Protein AF-A0A4P5X311-F1 (afdb_monomer)

Nearest PDB structures (foldseek):
  5los-assembly1_A  TM=7.181E-01  e=8.277E+00  Serendipita indica DSM 11827
  3zo6-assembly1_C  TM=4.463E-01  e=3.516E+00  Alkalihalophilus pseudofirmus OF4
  6ixe-assembly1_A  TM=3.997E-01  e=9.278E+00  Homo sapiens

Radius of gyration: 15.21 Å; Cα contacts (8 Å, |Δi|>4): 68; chains: 1; bounding box: 35×13×46 Å

Foldseek 3Di:
DDLVVLQVLLVVLQVLLVVLLVVLVVLCVPCCVPDVPCSNVVSVVSNVCNVVSNVSSVVSNDDDD

Structure (mmCIF, N/CA/C/O backbone):
data_AF-A0A4P5X311-F1
#
_entry.id   AF-A0A4P5X311-F1
#
loop_
_atom_site.group_PDB
_atom_site.id
_atom_site.type_symbol
_atom_site.label_atom_id
_atom_site.label_alt_id
_atom_site.label_comp_id
_atom_site.label_asym_id
_atom_site.label_entity_id
_atom_site.label_seq_id
_atom_site.pdbx_PDB_ins_code
_atom_site.Cartn_x
_atom_site.Cartn_y
_atom_site.Cartn_z
_atom_site.occupancy
_atom_site.B_iso_or_equiv
_atom_site.auth_seq_id
_atom_site.auth_comp_id
_atom_site.auth_asym_id
_atom_site.auth_atom_id
_atom_site.pdbx_PDB_model_num
ATOM 1 N N . MET A 1 1 ? -21.767 7.654 12.487 1.00 63.78 1 MET A N 1
ATOM 2 C CA . MET A 1 1 ? -21.570 6.370 11.769 1.00 63.78 1 MET A CA 1
ATOM 3 C C . MET A 1 1 ? -21.830 5.241 12.747 1.00 63.78 1 MET A C 1
ATOM 5 O O . MET A 1 1 ? -21.498 5.411 13.911 1.00 63.78 1 MET A O 1
ATOM 9 N N . SER A 1 2 ? -22.443 4.134 12.320 1.00 83.56 2 SER A N 1
ATOM 10 C CA . SER A 1 2 ? -22.675 3.008 13.234 1.00 83.56 2 SER A CA 1
ATOM 11 C C . SER A 1 2 ? -21.337 2.364 13.658 1.00 83.56 2 SER A C 1
ATOM 13 O O . SER A 1 2 ? -20.405 2.336 12.842 1.00 83.56 2 SER A O 1
ATOM 15 N N . PRO A 1 3 ? -21.222 1.807 14.881 1.00 83.06 3 PRO A N 1
ATOM 16 C CA . PRO A 1 3 ? -20.013 1.105 15.328 1.00 83.06 3 PRO A CA 1
ATOM 17 C C . PRO A 1 3 ? -19.621 -0.062 14.409 1.00 83.06 3 PRO A C 1
ATOM 19 O O . PRO A 1 3 ? -18.439 -0.342 14.205 1.00 83.06 3 PRO A O 1
ATOM 22 N N . ALA A 1 4 ? -20.617 -0.717 13.800 1.00 86.69 4 ALA A N 1
ATOM 23 C CA . ALA A 1 4 ? -20.411 -1.782 12.824 1.00 86.69 4 ALA A CA 1
ATOM 24 C C . ALA A 1 4 ? -19.730 -1.259 11.550 1.00 86.69 4 ALA A C 1
ATOM 26 O O . ALA A 1 4 ? -18.745 -1.840 11.096 1.00 86.69 4 ALA A O 1
ATOM 27 N N . THR A 1 5 ? -20.191 -0.123 11.016 1.00 89.31 5 THR A N 1
ATOM 28 C CA . THR A 1 5 ? -19.577 0.523 9.846 1.00 89.31 5 THR A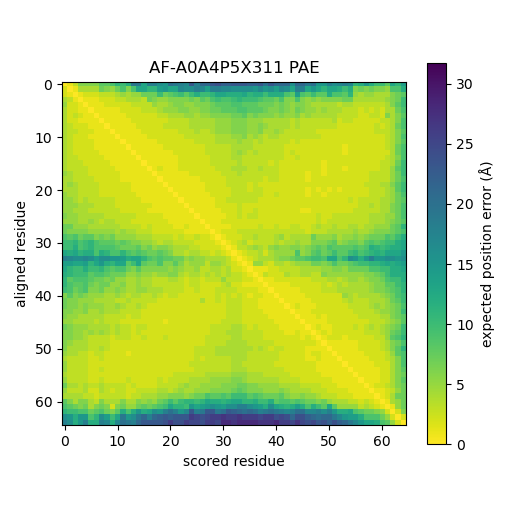 CA 1
ATOM 29 C C . THR A 1 5 ? -18.122 0.901 10.121 1.00 89.31 5 THR A C 1
ATOM 31 O O . THR A 1 5 ? -17.262 0.645 9.285 1.00 89.31 5 THR A O 1
ATOM 34 N N . GLN A 1 6 ? -17.826 1.458 11.300 1.00 88.94 6 GLN A N 1
ATOM 35 C CA . GLN A 1 6 ? -16.462 1.830 11.693 1.00 88.94 6 GLN A CA 1
ATOM 36 C C . GLN A 1 6 ? -15.532 0.614 11.798 1.00 88.94 6 GLN A C 1
ATOM 38 O O . GLN A 1 6 ? -14.408 0.662 11.305 1.00 88.94 6 GLN A O 1
ATOM 43 N N . ARG A 1 7 ? -16.013 -0.504 12.359 1.00 90.06 7 ARG A N 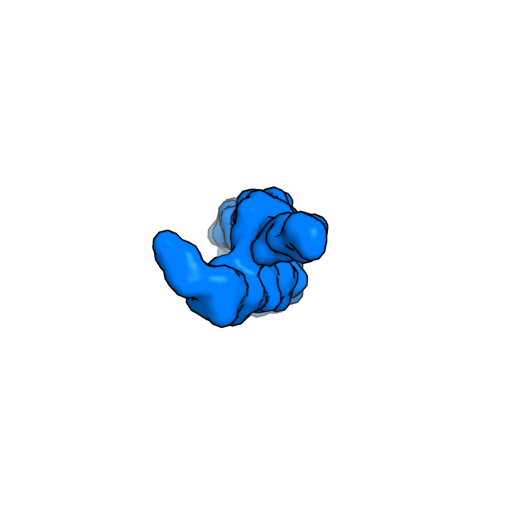1
ATOM 44 C CA . ARG A 1 7 ? -15.249 -1.760 12.419 1.00 90.06 7 ARG A CA 1
ATOM 45 C C . ARG A 1 7 ? -14.934 -2.315 11.029 1.00 90.06 7 ARG A C 1
ATOM 47 O O . ARG A 1 7 ? -13.797 -2.711 10.789 1.00 90.06 7 ARG A O 1
ATOM 54 N N . VAL A 1 8 ? -15.912 -2.328 10.122 1.00 93.12 8 VAL A N 1
ATOM 55 C CA . VAL A 1 8 ? -15.701 -2.786 8.737 1.00 93.12 8 VAL A CA 1
ATOM 56 C C . VAL A 1 8 ? -14.662 -1.909 8.042 1.00 93.12 8 VAL A C 1
ATOM 58 O O . VAL A 1 8 ? -13.697 -2.429 7.490 1.00 93.12 8 VAL A O 1
ATOM 61 N N . LEU A 1 9 ? -14.807 -0.586 8.135 1.00 92.50 9 LEU A N 1
ATOM 62 C CA . LEU A 1 9 ? -13.861 0.359 7.544 1.00 92.50 9 LEU A CA 1
ATOM 63 C C . LEU A 1 9 ? -12.452 0.224 8.142 1.00 92.50 9 LEU A C 1
ATOM 65 O O . LEU A 1 9 ? -11.477 0.215 7.400 1.00 92.50 9 LEU A O 1
ATOM 69 N N . SER A 1 10 ? -12.344 0.063 9.464 1.00 91.88 10 SER A N 1
ATOM 70 C CA . SER A 1 10 ? -11.074 -0.166 10.160 1.00 91.88 10 SER A CA 1
ATOM 71 C C . SER A 1 10 ? -10.354 -1.402 9.612 1.00 91.88 10 SER A C 1
ATOM 73 O O . SER A 1 10 ? -9.188 -1.309 9.228 1.00 91.88 10 SER A O 1
ATOM 75 N N . ASN A 1 11 ? -11.061 -2.527 9.473 1.00 92.81 11 ASN A N 1
ATOM 76 C CA . ASN A 1 11 ? -10.497 -3.758 8.918 1.00 92.81 11 ASN A CA 1
ATOM 77 C C . ASN A 1 11 ? -10.089 -3.603 7.445 1.00 92.81 11 ASN A C 1
ATOM 79 O O . ASN A 1 11 ? -9.018 -4.069 7.060 1.00 92.81 11 ASN A O 1
ATOM 83 N N . ILE A 1 12 ? -10.911 -2.929 6.631 1.00 95.81 12 ILE A N 1
ATOM 84 C CA . ILE A 1 12 ? -10.588 -2.650 5.224 1.00 95.81 12 ILE A CA 1
ATOM 85 C C . ILE A 1 12 ? -9.310 -1.818 5.134 1.00 95.81 12 ILE A C 1
ATOM 87 O O . ILE A 1 12 ? -8.403 -2.194 4.401 1.00 95.81 12 ILE A O 1
ATOM 91 N N . CYS A 1 13 ? -9.203 -0.729 5.898 1.00 95.19 13 CYS A N 1
ATOM 92 C CA . CYS A 1 13 ? -8.003 0.102 5.927 1.00 95.19 13 CYS A CA 1
ATOM 93 C C . CYS A 1 13 ? -6.778 -0.692 6.403 1.00 95.19 13 CYS A C 1
ATOM 95 O O . CYS A 1 13 ? -5.700 -0.554 5.837 1.00 95.19 13 CYS A O 1
ATOM 97 N N . PHE A 1 14 ? -6.929 -1.573 7.391 1.00 94.88 14 PHE A N 1
ATOM 98 C CA . PHE A 1 14 ? -5.820 -2.404 7.854 1.00 94.88 14 PHE A CA 1
ATOM 99 C C . PHE A 1 14 ? -5.288 -3.313 6.737 1.00 94.88 14 PHE A C 1
ATOM 101 O O . PHE A 1 14 ? -4.096 -3.290 6.435 1.00 94.88 14 PHE A O 1
ATOM 108 N N . VAL A 1 15 ? -6.178 -4.054 6.070 1.00 96.88 15 VAL A N 1
ATOM 109 C CA . VAL A 1 15 ? -5.811 -4.936 4.949 1.00 96.88 15 VAL A CA 1
ATOM 110 C C . VAL A 1 15 ? -5.275 -4.130 3.765 1.00 96.88 15 VAL A C 1
ATOM 112 O O . VAL A 1 15 ? -4.258 -4.507 3.186 1.00 96.88 15 VAL A O 1
ATOM 115 N N . ALA A 1 16 ? -5.898 -2.996 3.440 1.00 95.75 16 ALA A N 1
ATOM 116 C CA . ALA A 1 16 ? -5.457 -2.104 2.371 1.00 95.75 16 ALA A CA 1
ATOM 117 C C . ALA A 1 16 ? -4.014 -1.625 2.582 1.00 95.75 16 ALA A C 1
ATOM 119 O O . ALA A 1 16 ? -3.267 -1.534 1.612 1.00 95.75 16 ALA A O 1
ATOM 120 N N . GLY A 1 17 ? -3.587 -1.401 3.831 1.00 95.88 17 GLY A N 1
ATOM 121 C CA . GLY A 1 17 ? -2.198 -1.073 4.156 1.00 95.88 17 GLY A CA 1
ATOM 122 C C . GLY A 1 17 ? -1.208 -2.148 3.697 1.00 95.88 17 GLY A C 1
ATOM 123 O O . GLY A 1 17 ? -0.242 -1.838 3.001 1.00 95.88 17 GLY A O 1
ATOM 124 N N . PHE A 1 18 ? -1.477 -3.419 4.0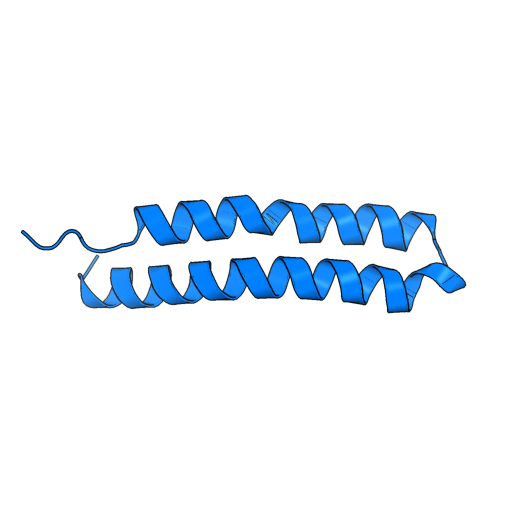09 1.00 96.44 18 PHE A N 1
ATOM 125 C CA . PHE A 1 18 ? -0.637 -4.539 3.560 1.00 96.44 18 PHE A CA 1
ATOM 126 C C . PHE A 1 18 ? -0.706 -4.758 2.049 1.00 96.44 18 PHE A C 1
ATOM 128 O O . PHE A 1 18 ? 0.321 -5.011 1.418 1.00 96.44 18 PHE A O 1
ATOM 135 N N . VAL A 1 19 ? -1.895 -4.615 1.458 1.00 97.56 19 VAL A N 1
ATOM 136 C CA . VAL A 1 19 ? -2.075 -4.693 0.002 1.00 97.56 19 VAL A CA 1
ATOM 137 C C . VAL A 1 19 ? -1.256 -3.610 -0.699 1.00 97.56 19 VAL A C 1
ATOM 139 O O . VAL A 1 19 ? -0.623 -3.902 -1.707 1.00 97.56 19 VAL A O 1
ATOM 142 N N . SER A 1 20 ? -1.187 -2.398 -0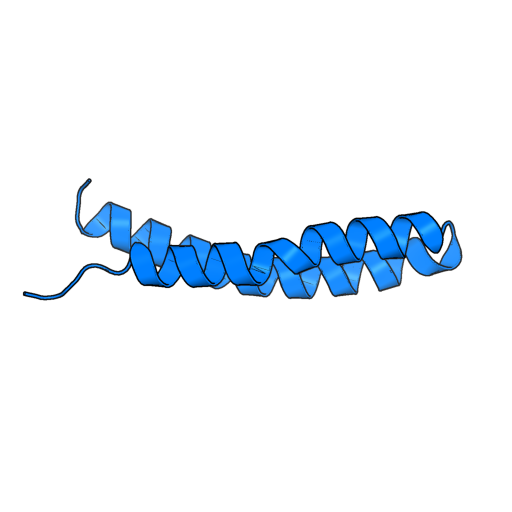.145 1.00 96.81 20 SER A N 1
ATOM 143 C CA . SER A 1 20 ? -0.373 -1.300 -0.680 1.00 96.81 20 SER A CA 1
ATOM 144 C C . SER A 1 20 ? 1.116 -1.655 -0.741 1.00 96.81 20 SER A C 1
ATOM 146 O O . SER A 1 20 ? 1.779 -1.393 -1.744 1.00 96.81 20 SER A O 1
ATOM 148 N N . ILE A 1 21 ? 1.638 -2.299 0.309 1.00 96.44 21 ILE A N 1
ATOM 149 C CA . ILE A 1 21 ? 3.035 -2.758 0.365 1.00 96.44 21 ILE A CA 1
ATOM 150 C C . ILE A 1 21 ? 3.276 -3.838 -0.695 1.00 96.44 21 ILE A C 1
ATOM 152 O O . ILE A 1 21 ? 4.216 -3.738 -1.482 1.00 96.44 21 ILE A O 1
ATOM 156 N N . ALA A 1 22 ? 2.410 -4.853 -0.749 1.00 97.19 22 ALA A N 1
ATOM 157 C CA . ALA A 1 22 ? 2.531 -5.936 -1.721 1.00 97.19 22 ALA A CA 1
ATOM 158 C C . ALA A 1 22 ? 2.435 -5.421 -3.167 1.00 97.19 22 ALA A C 1
ATOM 160 O O . ALA A 1 22 ? 3.229 -5.818 -4.020 1.00 97.19 22 ALA A O 1
ATOM 161 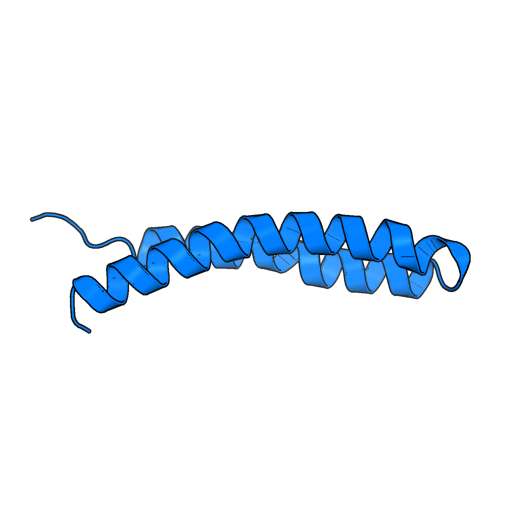N N . ALA A 1 23 ? 1.514 -4.492 -3.432 1.00 95.44 23 ALA A N 1
ATOM 162 C CA . ALA A 1 23 ? 1.346 -3.861 -4.734 1.00 95.44 23 ALA A CA 1
ATOM 163 C C . ALA A 1 23 ? 2.585 -3.052 -5.144 1.00 95.44 23 ALA A C 1
ATOM 165 O O . ALA A 1 23 ? 3.011 -3.150 -6.291 1.00 95.44 23 ALA A O 1
ATOM 166 N N . SER A 1 24 ? 3.212 -2.318 -4.218 1.00 95.75 24 SER A N 1
ATOM 167 C CA . SER A 1 24 ? 4.466 -1.594 -4.475 1.00 95.75 24 SER A CA 1
ATOM 168 C C . SER A 1 24 ? 5.590 -2.533 -4.945 1.00 95.75 24 SER A C 1
ATOM 170 O O . SER A 1 24 ? 6.236 -2.283 -5.965 1.00 95.75 24 SER A O 1
ATOM 172 N N . ILE A 1 25 ? 5.759 -3.675 -4.267 1.00 94.94 25 ILE A N 1
ATOM 173 C CA . ILE A 1 25 ? 6.754 -4.700 -4.632 1.00 94.94 25 ILE A CA 1
ATOM 174 C C . ILE A 1 25 ? 6.410 -5.355 -5.977 1.00 94.94 25 ILE A C 1
ATOM 176 O O . ILE A 1 25 ? 7.303 -5.652 -6.778 1.00 94.94 25 ILE A O 1
ATOM 180 N N . ALA A 1 26 ? 5.122 -5.592 -6.232 1.00 95.19 26 ALA A N 1
ATOM 181 C CA . ALA A 1 26 ? 4.655 -6.146 -7.495 1.00 95.19 26 ALA A CA 1
ATOM 182 C C . ALA A 1 26 ? 4.967 -5.195 -8.660 1.00 95.19 26 ALA A C 1
ATOM 184 O O . ALA A 1 26 ? 5.564 -5.629 -9.643 1.00 95.19 26 ALA A O 1
ATOM 185 N N . ILE A 1 27 ? 4.652 -3.902 -8.527 1.00 93.62 27 ILE A N 1
ATOM 186 C CA . ILE A 1 27 ? 4.928 -2.870 -9.542 1.00 93.62 27 ILE A CA 1
ATOM 187 C C . ILE A 1 27 ? 6.408 -2.863 -9.923 1.00 93.62 27 ILE A C 1
ATOM 189 O O . ILE A 1 27 ? 6.735 -2.920 -11.107 1.00 93.62 27 ILE A O 1
ATOM 193 N N . TRP A 1 28 ? 7.302 -2.864 -8.934 1.00 90.88 28 TRP A N 1
ATOM 194 C CA . TRP A 1 28 ? 8.734 -2.950 -9.200 1.00 90.88 28 TRP A CA 1
ATOM 195 C C . TRP A 1 28 ? 9.085 -4.194 -10.022 1.00 90.88 28 TRP A C 1
ATOM 197 O O . TRP A 1 28 ? 9.773 -4.101 -11.034 1.00 90.88 28 TRP A O 1
ATOM 207 N N . ASN A 1 29 ? 8.589 -5.370 -9.634 1.00 92.69 29 ASN A N 1
ATOM 208 C CA . ASN A 1 29 ? 8.926 -6.606 -10.337 1.00 92.69 29 ASN A CA 1
ATOM 209 C C . ASN A 1 29 ? 8.367 -6.687 -11.760 1.00 92.69 29 ASN A C 1
ATOM 211 O O . ASN A 1 29 ? 9.044 -7.259 -12.612 1.00 92.69 29 ASN A O 1
ATOM 215 N N . PHE A 1 30 ? 7.189 -6.117 -12.020 1.00 91.06 30 PHE A N 1
ATOM 216 C CA . PHE A 1 30 ? 6.576 -6.133 -13.348 1.00 91.06 30 PHE A CA 1
ATOM 217 C C . PHE A 1 30 ? 7.200 -5.119 -14.308 1.00 91.06 30 PHE A C 1
ATOM 219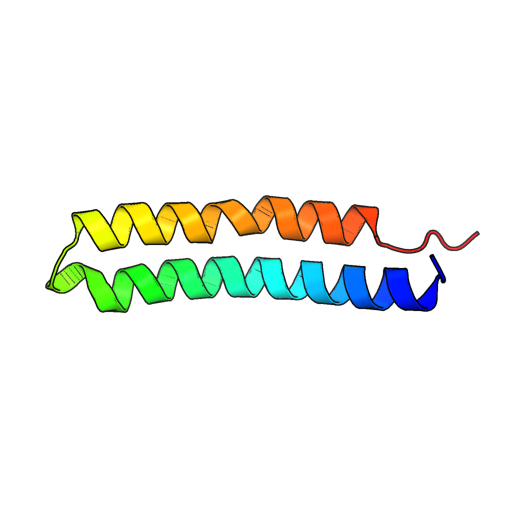 O O . PHE A 1 30 ? 7.418 -5.450 -15.469 1.00 91.06 30 PHE A O 1
ATOM 226 N N . TYR A 1 31 ? 7.507 -3.907 -13.839 1.00 88.75 31 TYR A N 1
ATOM 227 C CA . TYR A 1 31 ? 7.854 -2.794 -14.729 1.00 88.75 31 TYR A CA 1
ATOM 228 C C . TYR A 1 31 ? 9.348 -2.444 -14.758 1.00 88.75 31 TYR A C 1
ATOM 230 O O . TYR A 1 31 ? 9.773 -1.728 -15.662 1.00 88.75 31 TYR A O 1
ATOM 238 N N . LYS A 1 32 ? 10.179 -2.981 -13.846 1.00 86.94 32 LYS A N 1
ATOM 239 C CA . LYS A 1 32 ? 11.625 -2.665 -13.791 1.00 86.94 32 LYS A CA 1
ATOM 240 C C . LYS A 1 32 ? 12.401 -2.951 -15.082 1.00 86.94 32 LYS A C 1
ATOM 242 O O . LYS A 1 32 ? 13.459 -2.367 -15.275 1.00 86.94 32 LYS A O 1
ATOM 247 N N . ALA A 1 33 ? 11.932 -3.890 -15.907 1.00 87.00 33 ALA A N 1
ATOM 248 C CA . ALA A 1 33 ? 12.629 -4.308 -17.123 1.00 87.00 33 ALA A CA 1
ATOM 249 C C . ALA A 1 33 ? 12.330 -3.409 -18.333 1.00 87.00 33 ALA A C 1
ATOM 251 O O . ALA A 1 33 ? 13.156 -3.341 -19.237 1.00 87.00 33 ALA A O 1
ATOM 252 N N . ASP A 1 34 ? 11.171 -2.746 -18.342 1.00 87.50 34 ASP A N 1
ATOM 253 C CA . ASP A 1 34 ? 10.686 -1.954 -19.477 1.00 87.50 34 ASP A CA 1
ATOM 254 C C . ASP A 1 34 ? 10.926 -0.456 -19.238 1.00 87.50 34 ASP A C 1
ATOM 256 O O . ASP A 1 34 ? 11.609 0.208 -20.014 1.00 87.50 34 ASP A O 1
ATOM 260 N N . ASP A 1 35 ? 10.471 0.051 -18.088 1.00 89.25 35 ASP A N 1
ATOM 261 C CA . ASP A 1 35 ? 10.678 1.434 -17.659 1.00 89.25 35 ASP A CA 1
ATOM 262 C C . ASP A 1 35 ? 10.924 1.477 -16.145 1.00 89.25 35 ASP A C 1
ATOM 264 O O . ASP A 1 35 ? 10.011 1.592 -15.318 1.00 89.25 35 ASP A O 1
ATOM 268 N N . ALA A 1 36 ? 12.202 1.382 -15.774 1.00 89.06 36 ALA A N 1
ATOM 269 C CA . ALA A 1 36 ? 12.633 1.413 -14.380 1.00 89.06 36 ALA A CA 1
ATOM 270 C C . ALA A 1 36 ? 12.257 2.726 -13.672 1.00 89.06 36 ALA A C 1
ATOM 272 O O . ALA A 1 36 ? 11.928 2.710 -12.484 1.00 89.06 36 ALA A O 1
ATOM 273 N N . GLY A 1 37 ? 12.260 3.854 -14.392 1.00 90.88 37 GLY A N 1
ATOM 274 C CA . GLY A 1 37 ? 11.908 5.158 -13.830 1.00 90.88 37 GLY A CA 1
ATOM 275 C C . GLY A 1 37 ? 10.420 5.251 -13.495 1.00 90.88 37 GLY A C 1
ATOM 276 O O . GLY A 1 37 ? 10.051 5.766 -12.434 1.00 90.88 37 GLY A O 1
ATOM 277 N N . HIS A 1 38 ? 9.561 4.713 -14.362 1.00 89.62 38 HIS A N 1
ATOM 278 C CA . HIS A 1 38 ? 8.134 4.570 -14.082 1.00 89.62 38 HIS A CA 1
ATOM 279 C C . HIS A 1 38 ? 7.878 3.596 -12.924 1.00 89.62 38 HIS A C 1
ATOM 281 O O . HIS A 1 38 ? 7.126 3.928 -12.003 1.00 89.62 38 HIS A O 1
ATOM 287 N N . ALA A 1 39 ? 8.535 2.432 -12.934 1.00 91.19 39 ALA A N 1
ATOM 288 C CA . ALA A 1 39 ? 8.384 1.402 -11.907 1.00 91.19 39 ALA A CA 1
ATOM 289 C C . ALA A 1 39 ? 8.733 1.922 -10.504 1.00 91.19 39 ALA A C 1
ATOM 291 O O . ALA A 1 39 ? 7.991 1.680 -9.550 1.00 91.19 39 ALA A O 1
ATOM 292 N N . GLU A 1 40 ? 9.829 2.673 -10.379 1.00 93.06 40 GLU A N 1
ATOM 293 C CA . GLU A 1 40 ? 10.261 3.271 -9.115 1.00 93.06 40 GLU A CA 1
ATOM 294 C C . GLU A 1 40 ? 9.257 4.318 -8.614 1.00 93.06 40 GLU A C 1
ATOM 296 O O . GLU A 1 40 ? 8.767 4.225 -7.485 1.00 93.06 40 GLU A O 1
ATOM 301 N N . ARG A 1 41 ? 8.888 5.290 -9.460 1.00 95.19 41 ARG A N 1
ATOM 302 C CA . ARG A 1 41 ? 7.980 6.384 -9.073 1.00 95.19 41 ARG A CA 1
ATOM 303 C C . ARG A 1 41 ? 6.595 5.869 -8.703 1.00 95.19 41 ARG A C 1
ATOM 305 O O . ARG A 1 41 ? 6.029 6.290 -7.693 1.00 95.19 41 ARG A O 1
ATOM 312 N N . PHE A 1 42 ? 6.052 4.955 -9.505 1.00 93.31 42 PHE A N 1
ATOM 313 C CA . PHE A 1 42 ? 4.734 4.385 -9.259 1.00 93.31 42 PHE A CA 1
ATOM 314 C C . PHE A 1 42 ? 4.751 3.443 -8.049 1.00 93.31 42 PHE A C 1
ATOM 316 O O . PHE A 1 42 ? 3.863 3.523 -7.198 1.00 93.31 42 PHE A O 1
ATOM 323 N N . GLY A 1 43 ? 5.798 2.626 -7.905 1.00 92.69 43 GLY A N 1
ATOM 324 C CA . GLY A 1 43 ? 5.989 1.755 -6.748 1.00 92.69 43 GLY A CA 1
ATOM 325 C C . GLY A 1 43 ? 6.078 2.537 -5.438 1.00 92.69 43 GLY A C 1
ATOM 326 O O . GLY A 1 43 ? 5.386 2.190 -4.478 1.00 92.69 43 GLY A O 1
ATOM 327 N N . ILE A 1 44 ? 6.857 3.623 -5.397 1.00 94.75 44 ILE A N 1
ATOM 328 C CA . ILE A 1 44 ? 6.956 4.504 -4.222 1.00 94.75 44 ILE A CA 1
ATOM 329 C C . ILE A 1 44 ? 5.609 5.164 -3.931 1.00 94.75 44 ILE A C 1
ATOM 331 O O . ILE A 1 44 ? 5.151 5.123 -2.790 1.00 94.75 44 ILE A O 1
ATOM 335 N N . PHE A 1 45 ? 4.946 5.727 -4.946 1.00 95.88 45 PHE A N 1
ATOM 336 C CA . PHE A 1 45 ? 3.638 6.359 -4.771 1.00 95.88 45 PHE A CA 1
ATOM 337 C C . PHE A 1 45 ? 2.626 5.401 -4.133 1.00 95.88 45 PHE A C 1
ATOM 339 O O . PHE A 1 45 ? 1.984 5.762 -3.150 1.00 95.88 45 PHE A O 1
ATOM 346 N N . VAL A 1 46 ? 2.528 4.165 -4.634 1.00 94.88 46 VAL A N 1
ATOM 347 C CA . VAL A 1 46 ? 1.634 3.137 -4.079 1.00 94.88 46 VAL A CA 1
ATOM 348 C C . VAL A 1 46 ? 2.093 2.679 -2.689 1.00 94.88 46 VAL A C 1
ATOM 350 O O . VAL A 1 46 ? 1.264 2.495 -1.799 1.00 94.88 46 VAL A O 1
ATOM 353 N N . GLY A 1 47 ? 3.397 2.548 -2.449 1.00 94.75 47 GLY A N 1
ATOM 354 C CA . GLY A 1 47 ? 3.938 2.170 -1.140 1.00 94.75 47 GLY A CA 1
ATOM 355 C C . GLY A 1 47 ? 3.640 3.194 -0.037 1.00 94.75 47 GLY A C 1
ATOM 356 O O . GLY A 1 47 ? 3.341 2.814 1.096 1.00 94.75 47 GLY A O 1
ATOM 357 N N . LEU A 1 48 ? 3.634 4.490 -0.366 1.00 96.50 48 LEU A N 1
ATOM 358 C CA . LEU A 1 48 ? 3.375 5.585 0.579 1.00 96.50 48 LEU A CA 1
ATOM 359 C C . LEU A 1 48 ? 1.942 5.613 1.134 1.00 96.50 48 LEU A C 1
ATOM 361 O O . LEU A 1 48 ? 1.703 6.242 2.164 1.00 96.50 48 LEU A O 1
ATOM 365 N N . TRP A 1 49 ? 0.989 4.917 0.512 1.00 95.75 49 TRP A N 1
ATOM 366 C CA . TRP A 1 49 ? -0.375 4.812 1.042 1.00 95.75 49 TRP A CA 1
ATOM 367 C C . TRP A 1 49 ? -0.494 3.867 2.244 1.00 95.75 49 TRP A C 1
ATOM 369 O O . TRP A 1 49 ? -1.422 4.015 3.044 1.00 95.75 49 TRP A O 1
ATOM 379 N N . ALA A 1 50 ? 0.455 2.943 2.429 1.00 96.00 50 ALA A N 1
ATOM 380 C CA . ALA A 1 50 ? 0.464 2.007 3.552 1.00 96.00 50 ALA A CA 1
ATOM 381 C C . ALA A 1 50 ? 0.340 2.688 4.935 1.00 96.00 50 ALA A C 1
ATOM 383 O O . ALA A 1 50 ? -0.583 2.336 5.677 1.00 96.00 50 ALA A O 1
ATOM 384 N N . PRO A 1 51 ? 1.181 3.681 5.308 1.00 94.50 51 PRO A N 1
ATOM 385 C CA . PRO A 1 51 ? 1.052 4.370 6.593 1.00 94.50 51 PRO A CA 1
ATOM 386 C C . PRO A 1 51 ? -0.300 5.072 6.755 1.00 94.50 51 PRO A C 1
ATOM 388 O O . PRO A 1 51 ? -0.897 4.997 7.828 1.00 94.50 51 PRO A O 1
ATOM 391 N N . THR A 1 52 ? -0.829 5.695 5.700 1.00 95.56 52 THR A N 1
ATOM 392 C CA . THR A 1 52 ? -2.140 6.360 5.729 1.00 95.56 52 THR A CA 1
ATOM 393 C C . THR A 1 52 ? -3.256 5.369 6.047 1.00 95.56 52 THR A C 1
ATOM 395 O O . THR A 1 52 ? -4.061 5.610 6.947 1.00 95.56 52 THR A O 1
ATOM 398 N N . PHE A 1 53 ? -3.284 4.226 5.360 1.00 95.38 53 PHE A N 1
ATOM 399 C CA . PHE A 1 53 ? -4.273 3.180 5.601 1.00 95.38 53 PHE A CA 1
ATOM 400 C C . PHE A 1 53 ? -4.164 2.585 7.009 1.00 95.38 53 PHE A C 1
ATOM 402 O O . PHE A 1 53 ? -5.180 2.424 7.689 1.00 95.38 53 PHE A O 1
ATOM 409 N N . LEU A 1 54 ? -2.950 2.338 7.503 1.00 93.75 54 LEU A N 1
ATOM 410 C CA . LEU A 1 54 ? -2.756 1.831 8.862 1.00 93.75 54 LEU A CA 1
ATOM 411 C C . LEU A 1 54 ? -3.192 2.855 9.925 1.00 93.75 54 LEU A C 1
ATOM 413 O O . LEU A 1 54 ? -3.893 2.484 10.869 1.00 93.75 54 LEU A O 1
ATOM 417 N N . ILE A 1 55 ? -2.885 4.144 9.751 1.00 95.06 55 ILE A N 1
ATOM 418 C CA . ILE A 1 55 ? -3.350 5.216 10.650 1.00 95.06 55 ILE A CA 1
ATOM 419 C C . ILE A 1 55 ? -4.881 5.311 10.639 1.00 95.06 55 ILE A C 1
ATOM 421 O O . ILE A 1 55 ? -5.501 5.366 11.706 1.00 95.06 55 ILE A O 1
ATOM 425 N N . LEU A 1 56 ? -5.507 5.285 9.457 1.00 93.06 56 LEU A N 1
ATOM 426 C CA . LEU A 1 56 ? -6.967 5.298 9.326 1.00 93.06 56 LEU A CA 1
ATOM 427 C C . LEU A 1 56 ? -7.597 4.089 10.021 1.00 93.06 56 LEU A C 1
ATOM 429 O O . LEU A 1 56 ? -8.581 4.253 10.742 1.00 93.06 56 LEU A O 1
ATOM 433 N N . SER A 1 57 ? -6.998 2.902 9.886 1.00 92.38 57 SER A N 1
ATOM 434 C CA . SER A 1 5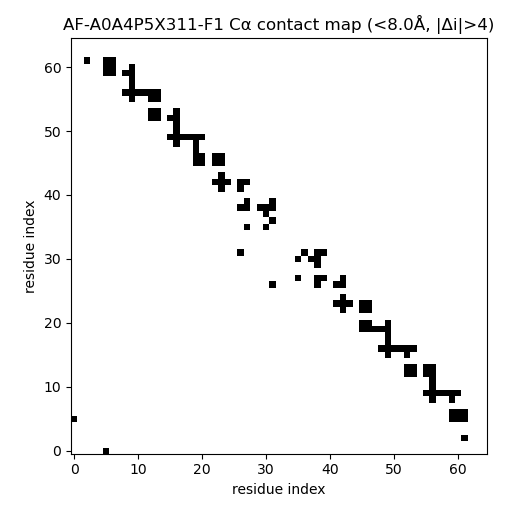7 ? -7.486 1.691 10.551 1.00 92.38 57 SER A CA 1
ATOM 435 C C . SER A 1 57 ? -7.547 1.856 12.073 1.00 92.38 57 SER A C 1
ATOM 437 O O . SER A 1 57 ? -8.568 1.532 12.685 1.00 92.38 57 SER A O 1
ATOM 439 N N . GLY A 1 58 ? -6.509 2.448 12.673 1.00 90.00 58 GLY A N 1
ATOM 440 C CA . GLY A 1 58 ? -6.454 2.750 14.102 1.00 90.00 58 GLY A CA 1
ATOM 441 C C . GLY A 1 58 ? -7.486 3.794 14.531 1.00 90.00 58 GLY A C 1
ATOM 442 O O . GLY A 1 58 ? -8.157 3.611 15.544 1.00 90.00 58 GLY A O 1
ATOM 443 N N . ARG A 1 59 ? -7.669 4.863 13.745 1.00 90.25 59 ARG A N 1
ATOM 444 C CA . ARG A 1 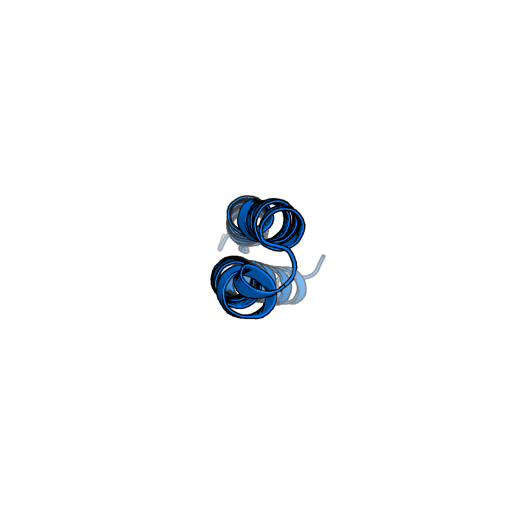59 ? -8.662 5.923 14.024 1.00 90.25 59 ARG A CA 1
ATOM 445 C C . ARG A 1 59 ? -10.103 5.430 13.936 1.00 90.25 59 ARG A C 1
ATOM 447 O O . ARG A 1 59 ? -10.954 5.887 14.691 1.00 90.25 59 ARG A O 1
ATOM 454 N N . LEU A 1 60 ? -10.374 4.510 13.017 1.00 90.25 60 LEU A N 1
ATOM 455 C CA . LEU A 1 60 ? -11.700 3.939 12.792 1.00 90.25 60 LEU A CA 1
ATOM 456 C C . LEU A 1 60 ? -12.021 2.798 13.760 1.00 90.25 60 LEU A C 1
ATOM 458 O O . LEU A 1 60 ? -13.144 2.299 13.757 1.00 90.25 60 LEU A O 1
ATOM 462 N N . LYS A 1 61 ? -11.067 2.377 14.597 1.00 86.38 61 LYS A N 1
ATOM 463 C CA . LYS A 1 61 ? -11.289 1.320 15.579 1.00 86.38 61 LYS A CA 1
ATOM 464 C C . LYS A 1 61 ? -12.324 1.790 16.611 1.00 86.38 61 LYS A C 1
ATOM 466 O O . LYS A 1 61 ? -12.060 2.758 17.333 1.00 86.38 61 LYS A O 1
ATOM 471 N N . PRO A 1 62 ? -13.489 1.122 16.722 1.00 78.88 62 PRO A N 1
ATOM 472 C CA . PRO A 1 62 ? -14.474 1.479 17.732 1.00 78.88 62 PRO A CA 1
ATOM 473 C C . PRO A 1 62 ? -13.834 1.365 19.114 1.00 78.88 62 PRO A C 1
ATOM 475 O O . PRO A 1 62 ? -13.213 0.344 19.428 1.00 78.88 62 PRO A O 1
ATOM 478 N N . HIS A 1 63 ? -13.949 2.417 19.917 1.00 69.94 63 HIS A N 1
ATOM 479 C CA . HIS A 1 63 ? -13.542 2.369 21.314 1.00 69.94 63 HIS A CA 1
ATOM 480 C C . HIS A 1 63 ? -14.630 1.582 22.044 1.00 69.94 63 HIS A C 1
ATOM 482 O O . HIS A 1 63 ? -15.805 1.939 21.964 1.00 69.94 63 HIS A O 1
ATOM 488 N N . ALA A 1 64 ? -14.262 0.462 22.666 1.00 62.72 64 ALA A N 1
ATOM 489 C CA . ALA A 1 64 ? -15.152 -0.179 23.621 1.00 62.72 64 ALA A CA 1
ATOM 490 C C . ALA A 1 64 ? -15.212 0.755 24.836 1.00 62.72 64 ALA A C 1
ATOM 492 O O . ALA A 1 64 ? -14.173 1.005 25.446 1.00 62.72 64 ALA A O 1
ATOM 493 N N . ALA A 1 65 ? -16.384 1.346 25.076 1.00 52.03 65 ALA A N 1
ATOM 494 C CA . ALA A 1 65 ? -16.701 1.970 26.355 1.00 52.03 65 ALA A CA 1
ATOM 495 C C . ALA A 1 65 ? -16.862 0.882 27.420 1.00 52.03 65 ALA A C 1
ATOM 497 O O . ALA A 1 65 ? -17.363 -0.209 27.052 1.00 52.03 65 ALA A O 1
#

Secondary structure (DSSP, 8-state):
--HHHHHHHHHHHHHHHHHHHHHHHHHHHHHTTT-HHHHHHHHHHHHTHHHHHHHHHHHTSPP--

pLDDT: mean 90.57, std 8.35, range [52.03, 97.56]

Mean predicted aligned error: 4.71 Å

Sequence (65 aa):
MSPATQRVLSNICFVAGFVSIAASIAIWNFYKADDAGHAERFGIFVGLWAPTFLILSGRLKPHAA

Solvent-accessible surface area (backbone atoms on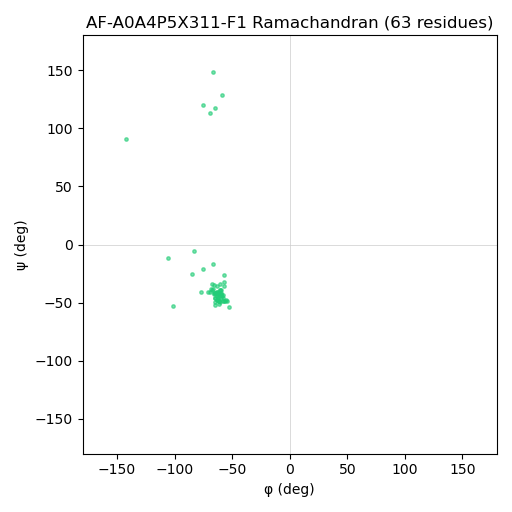ly — not comparable to full-atom values): 3271 Å² total; per-residue (Å²): 131,56,65,66,57,32,42,54,50,12,52,50,25,42,51,48,14,54,51,23,45,53,48,16,57,47,38,35,71,72,29,47,86,83,40,45,70,58,15,51,55,52,15,50,58,41,33,62,46,18,63,55,24,41,52,49,14,62,72,31,45,66,77,84,128